Protein AF-A0A0T8WNF8-F1 (afdb_monomer_lite)

Organism: Streptococcus pneumoniae (NCBI:txid1313)

InterPro domains:
  IPR002560 Transposase IS204/IS1001/IS1096/IS1165, DDE domain [PF01610] (5-107)
  IPR047951 Transposase ISL3 [PTHR33498] (1-108)

Secondary structure (DSSP, 8-state):
-PPPHHHHHHHHHHT-HHHHHHHHHHHHHHHHHHTT-HHHHHHHHHHHTTTS-HHHHHHHHHHHHTHHHHHHHHHS---THHHHHHHHHHHHHHHHTTT-S-HHHHHHHHHHHHHHHHHHHSSS--

Sequence (126 aa):
MHLTNKEILNKLLSYSEDLKHHYQLYQLLLFHFQNKEPEKFFGLIEDNLKQVHPIFQTVFKTFLKDKEKIVNALQLPYSNAKLEATNNLIKLIKHNAFGFRNFENFKKERTKFVLSKSSLSSTHYS

Structure (mmCIF, N/CA/C/O backbone):
data_AF-A0A0T8WNF8-F1
#
_entry.id   AF-A0A0T8WNF8-F1
#
loop_
_atom_site.group_PDB
_atom_site.id
_atom_site.type_symbol
_atom_site.label_atom_id
_atom_site.label_alt_id
_atom_site.label_comp_id
_atom_site.label_asym_id
_atom_site.label_entity_id
_atom_site.label_seq_id
_atom_site.pdbx_PDB_ins_code
_atom_site.Cartn_x
_atom_site.Cartn_y
_atom_site.Cartn_z
_atom_site.occupancy
_atom_site.B_iso_or_equiv
_atom_site.auth_seq_id
_atom_site.auth_comp_id
_atom_site.auth_asym_id
_atom_site.auth_atom_id
_atom_site.pdbx_PDB_model_num
ATOM 1 N N . MET A 1 1 ? -26.221 27.283 -3.684 1.00 60.16 1 MET A N 1
ATOM 2 C CA . MET A 1 1 ? -25.426 26.979 -2.476 1.00 60.16 1 MET A CA 1
ATOM 3 C C . MET A 1 1 ? -24.481 25.836 -2.835 1.00 60.16 1 MET A C 1
ATOM 5 O O . MET A 1 1 ? -24.968 24.746 -3.102 1.00 60.16 1 MET A O 1
ATOM 9 N N . HIS A 1 2 ? -23.176 26.093 -2.976 1.00 75.94 2 HIS A N 1
ATOM 10 C CA . HIS A 1 2 ? -22.189 25.038 -3.244 1.00 75.94 2 HIS A CA 1
ATOM 11 C C . HIS A 1 2 ? -21.711 24.470 -1.908 1.00 75.94 2 HIS A C 1
ATOM 13 O O . HIS A 1 2 ? -21.179 25.222 -1.097 1.00 75.94 2 HIS A O 1
ATOM 19 N N . LEU A 1 3 ? -21.925 23.174 -1.670 1.00 79.50 3 LEU A N 1
ATOM 20 C CA . LEU A 1 3 ? -21.321 22.497 -0.524 1.00 79.50 3 LEU A CA 1
ATOM 21 C C . LEU A 1 3 ? -19.820 22.313 -0.765 1.00 79.50 3 LEU A C 1
ATOM 23 O O . LEU A 1 3 ? -19.392 21.988 -1.874 1.00 79.50 3 LEU A O 1
ATOM 27 N N . THR A 1 4 ? -19.034 22.466 0.294 1.00 93.31 4 THR A N 1
ATOM 28 C CA . THR A 1 4 ? -17.610 22.123 0.299 1.00 93.31 4 THR A CA 1
ATOM 29 C C . THR A 1 4 ? -17.414 20.602 0.313 1.00 93.31 4 THR A C 1
ATOM 31 O O . THR A 1 4 ? -18.264 19.853 0.799 1.00 93.31 4 THR A O 1
ATOM 34 N N . ASN A 1 5 ? -16.257 20.116 -0.154 1.00 89.81 5 ASN A N 1
ATOM 35 C CA . ASN A 1 5 ? -15.937 18.677 -0.150 1.00 89.81 5 ASN A CA 1
ATOM 36 C C . ASN A 1 5 ? -16.063 18.039 1.246 1.00 89.81 5 ASN A C 1
ATOM 38 O O . ASN A 1 5 ? -16.482 16.890 1.368 1.00 89.81 5 ASN A O 1
ATOM 42 N N . LYS A 1 6 ? -15.741 18.795 2.305 1.00 90.25 6 LYS A N 1
ATOM 43 C CA . LYS A 1 6 ? -15.856 18.337 3.696 1.00 90.25 6 LYS A CA 1
ATOM 44 C C . LYS A 1 6 ? -17.313 18.139 4.114 1.00 90.25 6 LYS A C 1
ATOM 46 O O . LYS A 1 6 ? -17.632 17.156 4.774 1.00 90.25 6 LYS A O 1
ATOM 51 N N . GLU A 1 7 ? -18.202 19.045 3.720 1.00 91.06 7 GLU A N 1
ATOM 52 C CA . GLU A 1 7 ? -19.631 18.935 4.026 1.00 91.06 7 GLU A CA 1
ATOM 53 C C . GLU A 1 7 ? -20.288 17.799 3.240 1.00 91.06 7 GLU A C 1
ATOM 55 O O . GLU A 1 7 ? -21.094 17.058 3.801 1.00 91.06 7 GLU A O 1
ATOM 60 N N . ILE A 1 8 ? -19.899 17.610 1.972 1.00 91.94 8 ILE A N 1
ATOM 61 C CA . ILE A 1 8 ? -20.344 16.468 1.160 1.00 91.94 8 ILE A CA 1
ATOM 62 C C . ILE A 1 8 ? -19.921 15.156 1.824 1.00 91.94 8 ILE A C 1
ATOM 64 O O . ILE A 1 8 ? -20.757 14.272 2.008 1.00 91.94 8 ILE A O 1
ATOM 68 N N . LEU A 1 9 ? -18.655 15.045 2.236 1.00 92.69 9 LEU A N 1
ATOM 69 C CA . LEU A 1 9 ? -18.152 13.869 2.941 1.00 92.69 9 LEU A CA 1
ATOM 70 C C . LEU A 1 9 ? -18.934 13.615 4.235 1.00 92.69 9 LEU A C 1
ATOM 72 O O . LEU A 1 9 ? -19.431 12.513 4.432 1.00 92.69 9 LEU A O 1
ATOM 76 N N . ASN A 1 10 ? -19.095 14.626 5.091 1.00 92.38 10 ASN A N 1
ATOM 77 C CA . ASN A 1 10 ? -19.835 14.480 6.347 1.00 92.38 10 ASN A CA 1
ATOM 78 C C . ASN A 1 10 ? -21.276 14.015 6.110 1.00 92.38 10 ASN A C 1
ATOM 80 O O . ASN A 1 10 ? -21.769 13.152 6.833 1.00 92.38 10 ASN A O 1
ATOM 84 N N . LYS A 1 11 ? -21.934 14.538 5.070 1.00 93.25 11 LYS A N 1
ATOM 85 C CA . LYS A 1 11 ? -23.273 14.097 4.680 1.00 93.25 11 LYS A CA 1
ATOM 86 C C . LYS A 1 11 ? -23.273 12.632 4.238 1.00 93.25 11 LYS A C 1
ATOM 88 O O . LYS A 1 11 ? -24.117 11.872 4.696 1.00 93.25 11 LYS A O 1
ATOM 93 N N . LEU A 1 12 ? -22.316 12.214 3.409 1.00 93.00 12 LEU A N 1
ATOM 94 C CA . LEU A 1 12 ? -22.192 10.816 2.979 1.00 93.00 12 LEU A CA 1
ATOM 95 C C . LEU A 1 12 ? -21.957 9.864 4.159 1.00 93.00 12 LEU A C 1
ATOM 97 O O . LEU A 1 12 ? -22.621 8.836 4.253 1.00 93.00 12 LEU A O 1
ATOM 101 N N . LEU A 1 13 ? -21.067 10.231 5.084 1.00 94.75 13 LEU A N 1
ATOM 102 C CA . LEU A 1 13 ? -20.783 9.435 6.282 1.00 94.75 13 LEU A CA 1
ATOM 103 C C . LEU A 1 13 ? -21.957 9.425 7.272 1.00 94.75 13 LEU A C 1
ATOM 105 O O . LEU A 1 13 ? -22.088 8.480 8.040 1.00 94.75 13 LEU A O 1
ATOM 109 N N . SER A 1 14 ? -22.833 10.435 7.245 1.00 94.06 14 SER A N 1
ATOM 110 C CA . SER A 1 14 ? -24.037 10.456 8.088 1.00 94.06 14 SER A CA 1
ATOM 111 C C . SER A 1 14 ? -25.094 9.426 7.678 1.00 94.06 14 SER A C 1
ATOM 113 O O . SER A 1 14 ? -25.947 9.080 8.489 1.00 94.06 14 SER A O 1
ATOM 115 N N . TYR A 1 15 ? -25.043 8.914 6.442 1.00 94.94 15 TYR A N 1
ATOM 116 C CA . TYR A 1 15 ? -26.030 7.951 5.947 1.00 94.94 15 TYR A CA 1
ATOM 117 C C . TYR A 1 15 ? -25.797 6.514 6.428 1.00 94.94 15 TYR A C 1
ATOM 119 O O . TYR A 1 15 ? -26.711 5.698 6.341 1.00 94.94 15 TYR A O 1
ATOM 127 N N . SER A 1 16 ? -24.591 6.173 6.888 1.00 93.06 16 SER A N 1
ATOM 128 C CA . SER A 1 16 ? -24.258 4.808 7.301 1.00 93.06 16 SER A CA 1
ATOM 129 C C . SER A 1 16 ? -23.121 4.810 8.317 1.00 93.06 16 SER A C 1
ATOM 131 O O . SER A 1 16 ? -22.002 5.229 8.014 1.00 93.06 16 SER A O 1
ATOM 133 N N . GLU A 1 17 ? -23.401 4.289 9.513 1.00 90.50 17 GLU A N 1
ATOM 134 C CA . GLU A 1 17 ? -22.384 4.142 10.556 1.00 90.50 17 GLU A CA 1
ATOM 135 C C . GLU A 1 17 ? -21.305 3.128 10.139 1.00 90.50 17 GLU A C 1
ATOM 137 O O . GLU A 1 17 ? -20.124 3.368 10.375 1.00 90.50 17 GLU A O 1
ATOM 142 N N . ASP A 1 18 ? -21.674 2.071 9.406 1.00 89.25 18 ASP A N 1
ATOM 143 C CA . ASP A 1 18 ? -20.718 1.123 8.821 1.00 89.25 18 ASP A CA 1
ATOM 144 C C . ASP A 1 18 ? -19.759 1.819 7.850 1.00 89.25 18 ASP A C 1
ATOM 146 O O . ASP A 1 18 ? -18.544 1.622 7.925 1.00 89.25 18 ASP A O 1
ATOM 150 N N . LEU A 1 19 ?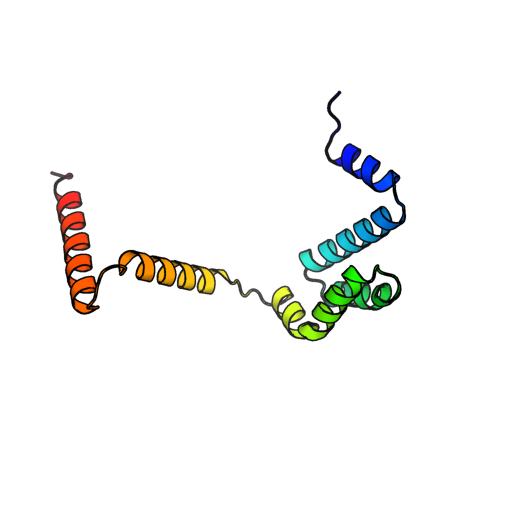 -20.277 2.662 6.949 1.00 90.56 19 LEU A N 1
ATOM 151 C CA . LEU A 1 19 ? -19.443 3.427 6.020 1.00 90.56 19 LEU A CA 1
ATOM 152 C C . LEU A 1 19 ? -18.497 4.363 6.776 1.00 90.56 19 LEU A C 1
ATOM 154 O O . LEU A 1 19 ? -17.315 4.455 6.443 1.00 90.56 19 LEU A O 1
ATOM 158 N N . LYS A 1 20 ? -19.009 5.040 7.805 1.00 93.69 20 LYS A N 1
ATOM 159 C CA . LYS A 1 20 ? -18.227 5.929 8.663 1.00 93.69 20 LYS A CA 1
ATOM 160 C C . LYS A 1 20 ? -17.116 5.187 9.398 1.00 93.69 20 LYS A C 1
ATOM 162 O O . LYS A 1 20 ? -15.981 5.661 9.376 1.00 93.69 20 LYS A O 1
ATOM 167 N N . HIS A 1 21 ? -17.405 4.019 9.960 1.00 91.31 21 HIS A N 1
ATOM 168 C CA . HIS A 1 21 ? -16.418 3.182 10.633 1.00 91.31 21 HIS A CA 1
ATOM 169 C C . HIS A 1 21 ? -15.300 2.740 9.675 1.00 91.31 21 HIS A C 1
ATOM 171 O O . HIS A 1 21 ? -14.119 2.966 9.944 1.00 91.31 21 HIS A O 1
ATOM 177 N N . HIS A 1 22 ? -15.654 2.196 8.506 1.00 90.81 22 HIS A N 1
ATOM 178 C CA . HIS A 1 22 ? -14.662 1.758 7.517 1.00 90.81 22 HIS A CA 1
ATOM 179 C C . HIS A 1 22 ? -13.855 2.927 6.939 1.00 90.81 22 HIS A C 1
ATOM 181 O O . HIS A 1 22 ? -12.652 2.792 6.706 1.00 90.81 22 HIS A O 1
ATOM 187 N N . TYR A 1 23 ? -14.487 4.086 6.741 1.00 93.31 23 TYR A N 1
ATOM 188 C CA . TYR A 1 23 ? -13.791 5.300 6.327 1.00 93.31 23 TYR A CA 1
ATOM 189 C C . TYR A 1 23 ? -12.759 5.730 7.374 1.00 93.31 23 TYR A C 1
ATOM 191 O O . TYR A 1 23 ? -11.609 5.988 7.024 1.00 93.31 23 TYR A O 1
ATOM 199 N N . GLN A 1 24 ? -13.136 5.773 8.654 1.00 93.88 24 GLN A N 1
ATOM 200 C CA . GLN A 1 24 ? -12.223 6.132 9.744 1.00 93.88 24 GLN A CA 1
ATOM 201 C C . GLN A 1 24 ? -11.045 5.159 9.846 1.00 93.88 24 GLN A C 1
ATOM 203 O O . GLN A 1 24 ? -9.900 5.603 9.937 1.00 93.88 24 GLN A O 1
ATOM 208 N N . LEU A 1 25 ? -11.307 3.853 9.752 1.00 94.44 25 LEU A N 1
ATOM 209 C CA . LEU A 1 25 ? -10.259 2.834 9.732 1.00 94.44 25 LEU A CA 1
ATOM 210 C C . LEU A 1 25 ? -9.283 3.050 8.566 1.00 94.44 25 LEU A C 1
ATOM 212 O O . LEU A 1 25 ? -8.069 3.032 8.763 1.00 94.44 25 LEU A O 1
ATOM 216 N N . TYR A 1 26 ? -9.799 3.316 7.363 1.00 94.44 26 TYR A N 1
ATOM 217 C CA . TYR A 1 26 ? -8.970 3.637 6.202 1.00 94.44 26 TYR A CA 1
ATOM 218 C C . TYR A 1 26 ? -8.112 4.893 6.422 1.00 94.44 26 TYR A C 1
ATOM 220 O O . TYR A 1 26 ? -6.928 4.882 6.090 1.00 94.44 26 TYR A O 1
ATOM 228 N N . GLN A 1 27 ? -8.672 5.958 7.007 1.00 96.25 27 GLN A N 1
ATOM 229 C CA . GLN A 1 27 ? -7.917 7.183 7.301 1.00 96.25 27 GLN A CA 1
ATOM 230 C C . GLN A 1 27 ? -6.779 6.934 8.300 1.00 96.25 27 GLN A C 1
ATOM 232 O O . GLN A 1 27 ? -5.677 7.444 8.106 1.00 96.25 27 GLN A O 1
ATOM 237 N N . LEU A 1 28 ? -7.012 6.119 9.334 1.00 97.06 28 LEU A N 1
ATOM 238 C CA . LEU A 1 28 ? -5.975 5.740 10.301 1.00 97.06 28 LEU A CA 1
ATOM 239 C C . LEU A 1 28 ? -4.874 4.885 9.661 1.00 97.06 28 LEU A C 1
ATOM 241 O O . LEU A 1 28 ? -3.689 5.144 9.870 1.00 97.06 28 LEU A O 1
ATOM 245 N N . LEU A 1 29 ? -5.249 3.911 8.826 1.00 96.44 29 LEU A N 1
ATOM 246 C CA . LEU A 1 29 ? -4.289 3.119 8.053 1.00 96.44 29 LEU A CA 1
ATOM 247 C C . LEU A 1 29 ? -3.433 4.016 7.152 1.00 96.44 29 LEU A C 1
ATOM 249 O O . LEU A 1 29 ? -2.209 3.892 7.140 1.00 96.44 29 LEU A O 1
ATOM 253 N N . LEU A 1 30 ? -4.062 4.945 6.430 1.00 96.50 30 LEU A N 1
ATOM 254 C CA . LEU A 1 30 ? -3.361 5.887 5.564 1.00 96.50 30 LEU A CA 1
ATOM 255 C C . LEU A 1 30 ? -2.400 6.778 6.361 1.00 96.50 30 LEU A C 1
ATOM 257 O O . LEU A 1 30 ? -1.266 6.980 5.931 1.00 96.50 30 LEU A O 1
ATOM 261 N N . PHE A 1 31 ? -2.825 7.259 7.530 1.00 97.31 31 PHE A N 1
ATOM 262 C CA . PHE A 1 31 ? -1.999 8.071 8.419 1.00 97.31 31 PHE A CA 1
ATOM 263 C C . PHE A 1 31 ? -0.730 7.327 8.864 1.00 97.31 31 PHE A C 1
ATOM 265 O O . PHE A 1 31 ? 0.373 7.847 8.694 1.00 97.31 31 PHE A O 1
ATOM 272 N N . HIS A 1 32 ? -0.848 6.099 9.379 1.00 96.00 32 HIS A N 1
ATOM 273 C CA . HIS A 1 32 ? 0.328 5.324 9.803 1.00 96.00 32 HIS A CA 1
ATOM 274 C C . HIS A 1 32 ? 1.230 4.940 8.626 1.00 96.00 32 HIS A C 1
ATOM 276 O O . HIS A 1 32 ? 2.455 4.954 8.751 1.00 96.00 32 HIS A O 1
ATOM 282 N N . PHE A 1 33 ? 0.642 4.662 7.459 1.00 94.06 33 PHE A N 1
ATOM 283 C CA . PHE A 1 33 ? 1.400 4.382 6.243 1.00 94.06 33 PHE A CA 1
ATOM 284 C C . PHE A 1 33 ? 2.228 5.597 5.793 1.00 94.06 33 PHE A C 1
ATOM 286 O O . PHE A 1 33 ? 3.423 5.473 5.532 1.00 94.06 33 PHE A O 1
ATOM 293 N N . GLN A 1 34 ? 1.624 6.789 5.748 1.00 93.56 34 GLN A N 1
ATOM 294 C CA . GLN A 1 34 ? 2.304 8.030 5.350 1.00 93.56 34 GLN A CA 1
ATOM 295 C C . GLN A 1 34 ? 3.408 8.440 6.330 1.00 93.56 34 GLN A C 1
ATOM 297 O O . GLN A 1 34 ? 4.459 8.913 5.900 1.00 93.56 34 GLN A O 1
ATOM 302 N N . ASN A 1 35 ? 3.198 8.210 7.629 1.00 94.88 35 ASN A N 1
ATOM 303 C CA . ASN A 1 35 ? 4.198 8.471 8.666 1.00 94.88 35 ASN A CA 1
ATOM 304 C C . ASN A 1 35 ? 5.263 7.370 8.788 1.00 94.88 35 ASN A C 1
ATOM 306 O O . ASN A 1 35 ? 6.148 7.483 9.632 1.00 94.88 35 ASN A O 1
ATOM 310 N N . LYS A 1 36 ? 5.213 6.331 7.941 1.00 94.25 36 LYS A N 1
ATOM 311 C CA . LYS A 1 36 ? 6.155 5.202 7.953 1.00 94.25 36 LYS A CA 1
ATOM 312 C C . LYS A 1 36 ? 6.222 4.508 9.318 1.00 94.25 36 LYS A C 1
ATOM 314 O O . LYS A 1 36 ? 7.304 4.181 9.797 1.00 94.25 36 LYS A O 1
ATOM 319 N N . GLU A 1 37 ? 5.061 4.264 9.923 1.00 95.44 37 GLU A N 1
ATOM 320 C CA . GLU A 1 37 ? 4.906 3.576 11.213 1.00 95.44 37 GLU A CA 1
ATOM 321 C C . GLU A 1 37 ? 4.377 2.138 11.000 1.00 95.44 37 GLU A C 1
ATOM 323 O O . GLU A 1 37 ? 3.186 1.879 11.216 1.00 95.44 37 GLU A O 1
ATOM 328 N N . PRO A 1 38 ? 5.212 1.186 10.533 1.00 95.44 38 PRO A N 1
ATOM 329 C CA . PRO A 1 38 ? 4.755 -0.148 10.148 1.00 95.44 38 PRO A CA 1
ATOM 330 C C . PRO A 1 38 ? 4.123 -0.931 11.300 1.00 95.44 38 PRO A C 1
ATOM 332 O O . PRO A 1 38 ? 3.139 -1.638 11.085 1.00 95.44 38 PRO A O 1
ATOM 335 N N . GLU A 1 39 ? 4.640 -0.804 12.520 1.00 96.00 39 GLU A N 1
ATOM 336 C CA . GLU A 1 39 ? 4.132 -1.526 13.688 1.00 96.00 39 GLU A CA 1
ATOM 337 C C . GLU A 1 39 ? 2.686 -1.120 13.989 1.00 96.00 39 GLU A C 1
ATOM 339 O O . GLU A 1 39 ? 1.826 -1.982 14.163 1.00 96.00 39 GLU A O 1
ATOM 344 N N . LYS A 1 40 ? 2.395 0.187 13.968 1.00 96.56 40 LYS A N 1
ATOM 345 C CA . LYS A 1 40 ? 1.038 0.714 14.178 1.00 96.56 40 LYS A CA 1
ATOM 346 C C . LYS A 1 40 ? 0.111 0.368 13.016 1.00 96.56 40 LYS A C 1
ATOM 348 O O . LYS A 1 40 ? -1.039 0.002 13.242 1.00 96.56 40 LYS A O 1
ATOM 353 N N . PHE A 1 41 ? 0.614 0.438 11.782 1.00 97.00 41 PHE A N 1
ATOM 354 C CA . PHE A 1 41 ? -0.146 0.066 10.588 1.00 97.00 41 PHE A CA 1
ATOM 355 C C . PHE A 1 41 ? -0.606 -1.397 10.638 1.00 97.00 41 PHE A C 1
ATOM 357 O O . PHE A 1 41 ? -1.789 -1.683 10.452 1.00 97.00 41 PHE A O 1
ATOM 364 N N . PHE A 1 42 ? 0.311 -2.326 10.922 1.00 97.50 42 PHE A N 1
ATOM 365 C CA . PHE A 1 42 ? -0.016 -3.749 10.993 1.00 97.50 42 PHE A CA 1
ATOM 366 C C . PHE A 1 42 ? -0.794 -4.122 12.254 1.00 97.50 42 PHE A C 1
ATOM 368 O O . PHE A 1 42 ? -1.701 -4.943 12.147 1.00 97.50 42 PHE A O 1
ATOM 375 N N . GLY A 1 43 ? -0.518 -3.491 13.400 1.00 96.69 43 GLY A N 1
ATOM 376 C CA . GLY A 1 43 ? -1.328 -3.670 14.609 1.00 96.69 43 GLY A CA 1
ATOM 377 C C . GLY A 1 43 ? -2.799 -3.338 14.350 1.00 96.69 43 GLY A C 1
ATOM 378 O O . GLY A 1 43 ? -3.676 -4.158 14.602 1.00 96.69 43 GLY A O 1
ATOM 379 N N . LEU A 1 44 ? -3.067 -2.205 13.689 1.00 96.31 44 LEU A N 1
ATOM 380 C CA . LEU A 1 44 ? -4.427 -1.800 13.331 1.00 96.31 44 LEU A CA 1
ATOM 381 C C . LEU A 1 44 ? -5.119 -2.801 12.383 1.00 96.31 44 LEU A C 1
ATOM 383 O O . LEU A 1 44 ? -6.323 -3.032 12.503 1.00 96.31 44 LEU A O 1
ATOM 387 N N . ILE A 1 45 ? -4.377 -3.412 11.454 1.00 96.12 45 ILE A N 1
ATOM 388 C CA . ILE A 1 45 ? -4.896 -4.466 10.566 1.00 96.12 45 ILE A CA 1
ATOM 389 C C . ILE A 1 45 ? -5.263 -5.725 11.358 1.00 96.12 45 ILE A C 1
ATOM 391 O O . ILE A 1 45 ? -6.336 -6.291 11.139 1.00 96.12 45 ILE A O 1
ATOM 395 N N . GLU A 1 46 ? -4.374 -6.175 12.244 1.00 96.12 46 GLU A N 1
ATOM 396 C CA . GLU A 1 46 ? -4.552 -7.392 13.042 1.00 96.12 46 GLU A CA 1
ATOM 397 C C . GLU A 1 46 ? -5.753 -7.251 13.995 1.00 96.12 46 GLU A C 1
ATOM 399 O O . GLU A 1 46 ? -6.617 -8.135 14.020 1.00 96.12 46 GLU A O 1
ATOM 404 N N . ASP A 1 47 ? -5.880 -6.101 14.665 1.00 95.12 47 ASP A N 1
ATOM 405 C CA . ASP A 1 47 ? -6.967 -5.798 15.607 1.00 95.12 47 ASP A CA 1
ATOM 406 C C . ASP A 1 47 ? -8.351 -5.787 14.938 1.00 95.12 47 ASP A C 1
ATOM 408 O O . ASP A 1 47 ? -9.348 -6.230 15.515 1.00 95.12 47 ASP A O 1
ATOM 412 N N . ASN A 1 48 ? -8.423 -5.316 13.689 1.00 94.00 48 ASN A N 1
ATOM 413 C CA . ASN A 1 48 ? -9.687 -5.127 12.974 1.00 94.00 48 ASN A CA 1
ATOM 414 C C . ASN A 1 48 ? -10.038 -6.287 12.025 1.00 94.00 48 ASN A C 1
ATOM 416 O O . ASN A 1 48 ? -11.139 -6.316 11.473 1.00 94.00 48 ASN A O 1
ATOM 420 N N . LEU A 1 49 ? -9.161 -7.284 11.850 1.00 92.69 49 LEU A N 1
ATOM 421 C CA . LEU A 1 49 ? -9.302 -8.336 10.830 1.00 92.69 49 LEU A CA 1
ATOM 422 C C . LEU A 1 49 ? -10.632 -9.108 10.894 1.00 92.69 49 LEU A C 1
ATOM 424 O O . LEU A 1 49 ? -11.154 -9.519 9.858 1.00 92.69 49 LEU A O 1
ATOM 428 N N . LYS A 1 50 ? -11.177 -9.322 12.097 1.00 89.25 50 LYS A N 1
ATOM 429 C CA . LYS A 1 50 ? -12.440 -10.056 12.305 1.00 89.25 50 LYS A CA 1
ATOM 430 C C . LYS A 1 50 ? -13.687 -9.170 12.230 1.00 89.25 50 LYS A C 1
ATOM 432 O O . LYS A 1 50 ? -14.780 -9.704 12.081 1.00 89.25 50 LYS A O 1
ATOM 437 N N . GLN A 1 51 ? -13.525 -7.856 12.375 1.00 87.75 51 GLN A N 1
ATOM 438 C CA . GLN A 1 51 ? -14.626 -6.894 12.488 1.00 87.75 51 GLN A CA 1
ATOM 439 C C . GLN A 1 51 ? -14.930 -6.208 11.153 1.00 87.75 51 GLN A C 1
ATOM 441 O O . GLN A 1 51 ? -16.062 -5.799 10.911 1.00 87.75 51 GLN A O 1
ATOM 446 N N . VAL A 1 52 ? -13.937 -6.113 10.265 1.00 89.38 52 VAL A N 1
ATOM 447 C CA . VAL A 1 52 ? -14.117 -5.493 8.951 1.00 89.38 52 VAL A CA 1
ATOM 448 C C . VAL A 1 52 ? -14.947 -6.345 8.001 1.00 89.38 52 VAL A C 1
ATOM 450 O O . VAL A 1 52 ? -14.929 -7.583 8.033 1.00 89.38 52 VAL A O 1
ATOM 453 N N . HIS A 1 53 ? -15.610 -5.655 7.074 1.00 88.25 53 HIS A N 1
ATOM 454 C CA . HIS A 1 53 ? -16.361 -6.272 5.992 1.00 88.25 53 HIS A CA 1
ATOM 455 C C . HIS A 1 53 ? -15.499 -7.295 5.213 1.00 88.25 53 HIS A C 1
ATOM 457 O O . HIS A 1 53 ? -14.325 -7.017 4.937 1.00 88.25 53 HIS A O 1
ATOM 463 N N . PRO A 1 54 ? -16.053 -8.449 4.784 1.00 89.44 54 PRO A N 1
ATOM 464 C CA . PRO A 1 54 ? -15.302 -9.522 4.117 1.00 89.44 54 PRO A CA 1
ATOM 465 C C . PRO A 1 54 ? -14.422 -9.082 2.940 1.00 89.44 54 PRO A C 1
ATOM 467 O O . PRO A 1 54 ? -13.337 -9.624 2.737 1.00 89.44 54 PRO A O 1
ATOM 470 N N . ILE A 1 55 ? -14.851 -8.060 2.196 1.00 87.69 55 ILE A N 1
ATOM 471 C CA . ILE A 1 55 ? -14.076 -7.473 1.089 1.00 87.69 55 ILE A CA 1
ATOM 472 C C . ILE A 1 55 ? -12.702 -6.972 1.571 1.00 87.69 55 ILE A C 1
ATOM 474 O O . ILE A 1 55 ? -11.692 -7.216 0.912 1.00 87.69 55 ILE A O 1
ATOM 478 N N . PHE A 1 56 ? -12.639 -6.326 2.739 1.00 88.75 56 PHE A N 1
ATOM 479 C CA . PHE A 1 56 ? -11.385 -5.827 3.307 1.00 88.75 56 PHE A CA 1
ATOM 480 C C . PHE A 1 56 ? -10.537 -6.934 3.930 1.00 88.75 56 PHE A C 1
ATOM 482 O O . PHE A 1 56 ? -9.312 -6.831 3.924 1.00 88.75 56 PHE A O 1
ATOM 489 N N . GLN A 1 57 ? -11.148 -8.025 4.399 1.00 93.31 57 GLN A N 1
ATOM 490 C CA . GLN A 1 57 ? -10.409 -9.139 5.001 1.00 93.31 57 GLN A CA 1
ATOM 491 C C . GLN A 1 57 ? -9.396 -9.745 4.027 1.00 93.31 57 GLN A C 1
ATOM 493 O O . GLN A 1 57 ? -8.278 -10.069 4.423 1.00 93.31 57 GLN A O 1
ATOM 498 N N . THR A 1 58 ? -9.751 -9.881 2.747 1.00 94.50 58 THR A N 1
ATOM 499 C CA . THR A 1 58 ? -8.830 -10.396 1.719 1.00 94.50 58 THR A CA 1
ATOM 500 C C . THR A 1 58 ? -7.634 -9.467 1.514 1.00 94.50 58 THR A C 1
ATOM 502 O O . THR A 1 58 ? -6.495 -9.930 1.413 1.00 94.50 58 THR A O 1
ATOM 505 N N . VAL A 1 59 ? -7.873 -8.153 1.507 1.00 93.75 59 VAL A N 1
ATOM 506 C CA . VAL A 1 59 ? -6.813 -7.141 1.398 1.00 93.75 59 VAL A CA 1
ATOM 507 C C . VAL A 1 59 ? -5.896 -7.206 2.618 1.00 93.75 59 VAL A C 1
ATOM 509 O O . VAL A 1 59 ? -4.681 -7.307 2.469 1.00 93.75 59 VAL A O 1
ATOM 512 N N . PHE A 1 60 ? -6.468 -7.251 3.820 1.00 96.31 60 PHE A N 1
ATOM 513 C CA . PHE A 1 60 ? -5.715 -7.330 5.072 1.00 96.31 60 PHE A CA 1
ATOM 514 C C . PHE A 1 60 ? -4.880 -8.610 5.164 1.00 96.31 60 PHE A C 1
ATOM 516 O O . PHE A 1 60 ? -3.697 -8.548 5.489 1.00 96.31 60 PHE A O 1
ATOM 523 N N . LYS A 1 61 ? -5.439 -9.764 4.783 1.00 96.19 61 LYS A N 1
ATOM 524 C CA . LYS A 1 61 ? -4.688 -11.029 4.692 1.00 96.19 61 LYS A CA 1
ATOM 525 C C . LYS A 1 61 ? -3.522 -10.936 3.710 1.00 96.19 61 LYS A C 1
ATOM 527 O O . LYS A 1 61 ? -2.454 -11.475 3.982 1.00 96.19 61 LYS A O 1
ATOM 532 N N . THR A 1 62 ? -3.713 -10.244 2.588 1.00 96.44 62 THR A N 1
ATOM 533 C CA . THR A 1 62 ? -2.645 -10.025 1.601 1.00 96.44 62 THR A CA 1
ATOM 534 C C . THR A 1 62 ? -1.540 -9.148 2.184 1.00 96.44 62 THR A C 1
ATOM 536 O O . THR A 1 62 ? -0.370 -9.507 2.093 1.00 96.44 62 THR A O 1
ATOM 539 N N . PHE A 1 63 ? -1.892 -8.054 2.865 1.00 96.25 63 PHE A N 1
ATOM 540 C CA . PHE A 1 63 ? -0.907 -7.210 3.543 1.00 96.25 63 PHE A CA 1
ATOM 541 C C . PHE A 1 63 ? -0.127 -7.976 4.611 1.00 96.25 63 PHE A C 1
ATOM 543 O O . PHE A 1 63 ? 1.092 -7.853 4.662 1.00 96.25 63 PHE A O 1
ATOM 550 N N . LEU A 1 64 ? -0.793 -8.806 5.416 1.00 96.75 64 LEU A N 1
ATOM 551 C CA . LEU A 1 64 ? -0.121 -9.636 6.421 1.00 96.75 64 LEU A CA 1
ATOM 552 C C . LEU A 1 64 ? 0.815 -10.672 5.786 1.00 96.75 64 LEU A C 1
ATOM 554 O O . LEU A 1 64 ? 1.918 -10.884 6.283 1.00 96.75 64 LEU A O 1
ATOM 558 N N . LYS A 1 65 ? 0.417 -11.279 4.662 1.00 97.88 65 LYS A N 1
ATOM 559 C CA . LYS A 1 65 ? 1.264 -12.216 3.910 1.00 97.88 65 LYS A CA 1
ATOM 560 C C . LYS A 1 65 ? 2.534 -11.547 3.375 1.00 97.88 65 LYS A C 1
ATOM 562 O O . LYS A 1 65 ? 3.597 -12.157 3.398 1.00 97.88 65 LYS A O 1
ATOM 567 N N . ASP A 1 66 ? 2.427 -10.310 2.897 1.00 96.94 66 ASP A N 1
ATOM 568 C CA . ASP A 1 66 ? 3.543 -9.538 2.340 1.00 96.94 66 ASP A CA 1
ATOM 569 C C . ASP A 1 66 ? 4.127 -8.519 3.345 1.00 96.94 66 ASP A C 1
ATOM 571 O O . ASP A 1 66 ? 4.770 -7.547 2.938 1.00 96.94 66 ASP A O 1
ATOM 575 N N . LYS A 1 67 ? 3.942 -8.749 4.658 1.00 95.94 67 LYS A N 1
ATOM 576 C CA . LYS A 1 67 ? 4.314 -7.821 5.744 1.00 95.94 67 LYS A CA 1
ATOM 577 C C . LYS A 1 67 ? 5.750 -7.332 5.626 1.00 95.94 67 LYS A C 1
ATOM 579 O O . LYS A 1 67 ? 5.970 -6.130 5.534 1.00 95.94 67 LYS A O 1
ATOM 584 N N . GLU A 1 68 ? 6.718 -8.242 5.530 1.00 95.12 68 GLU A N 1
ATOM 585 C CA . GLU A 1 68 ? 8.139 -7.883 5.412 1.00 95.12 68 GLU A CA 1
ATOM 586 C C . GLU A 1 68 ? 8.421 -6.970 4.212 1.00 95.12 68 GLU A C 1
ATOM 588 O O . GLU A 1 68 ? 9.163 -5.998 4.327 1.00 95.12 68 GLU A O 1
ATOM 593 N N . LYS A 1 69 ? 7.792 -7.229 3.059 1.00 94.06 69 LYS A N 1
ATOM 594 C CA . LYS A 1 69 ? 7.979 -6.411 1.851 1.00 94.06 69 LYS A CA 1
ATOM 595 C C . LYS A 1 69 ? 7.429 -5.003 2.044 1.00 94.06 69 LYS A C 1
ATOM 597 O O . LYS A 1 69 ? 8.060 -4.042 1.614 1.00 94.06 69 LYS A O 1
ATOM 602 N N . ILE A 1 70 ? 6.269 -4.884 2.685 1.00 93.94 70 ILE A N 1
ATOM 603 C CA . ILE A 1 70 ? 5.626 -3.596 2.965 1.00 93.94 70 ILE A CA 1
ATOM 604 C C . ILE A 1 70 ? 6.435 -2.812 4.004 1.00 93.94 70 ILE A C 1
ATOM 606 O O . ILE A 1 70 ? 6.685 -1.628 3.798 1.00 93.94 70 ILE A O 1
ATOM 610 N N . VAL A 1 71 ? 6.906 -3.465 5.072 1.00 94.62 71 VAL A N 1
ATOM 611 C CA . VAL A 1 71 ? 7.795 -2.849 6.073 1.00 94.62 71 VAL A CA 1
ATOM 612 C C . VAL A 1 71 ? 9.064 -2.323 5.406 1.00 94.62 71 VAL A C 1
ATOM 614 O O . VAL A 1 71 ? 9.407 -1.152 5.570 1.00 94.62 71 VAL A O 1
ATOM 617 N N . ASN A 1 72 ? 9.705 -3.145 4.572 1.00 92.31 72 ASN A N 1
ATOM 618 C CA . ASN A 1 72 ? 10.887 -2.742 3.816 1.00 92.31 72 ASN A CA 1
ATOM 619 C C . ASN A 1 72 ? 10.594 -1.553 2.891 1.00 92.31 72 ASN A C 1
ATOM 621 O O . ASN A 1 72 ? 11.396 -0.626 2.822 1.00 92.31 72 ASN A O 1
ATOM 625 N N . ALA A 1 73 ? 9.443 -1.535 2.214 1.00 90.31 73 ALA A N 1
ATOM 626 C CA . ALA A 1 73 ? 9.042 -0.419 1.358 1.00 90.31 73 ALA A CA 1
ATOM 627 C C . ALA A 1 73 ? 8.783 0.884 2.138 1.00 90.31 73 ALA A C 1
ATOM 629 O O . ALA A 1 73 ? 9.010 1.967 1.603 1.00 90.31 73 ALA A O 1
ATOM 630 N N . LEU A 1 74 ? 8.322 0.797 3.390 1.00 90.06 74 LEU A N 1
ATOM 631 C CA . LEU A 1 74 ? 8.099 1.961 4.253 1.00 90.06 74 LEU A CA 1
ATOM 632 C C . LEU A 1 74 ? 9.410 2.525 4.815 1.00 90.06 74 LEU A C 1
ATOM 634 O O . LEU A 1 74 ? 9.590 3.745 4.865 1.00 90.06 74 LEU A O 1
ATOM 638 N N . GLN A 1 75 ? 10.323 1.649 5.230 1.00 87.81 75 GLN A N 1
ATOM 639 C CA . GLN A 1 75 ? 11.555 2.033 5.921 1.00 87.81 75 GLN A CA 1
ATOM 640 C C . GLN A 1 75 ? 12.690 2.400 4.960 1.00 87.81 75 GLN A C 1
ATOM 642 O O . GLN A 1 75 ? 13.442 3.341 5.223 1.00 87.81 75 GLN A O 1
ATOM 647 N N . LEU A 1 76 ? 12.825 1.687 3.838 1.00 89.44 76 LEU A N 1
ATOM 648 C CA . LEU A 1 76 ? 13.925 1.920 2.909 1.00 89.44 76 LEU A CA 1
ATOM 649 C C . LEU A 1 76 ? 13.678 3.186 2.071 1.00 89.44 76 LEU A C 1
ATOM 651 O O . LEU A 1 76 ? 12.569 3.421 1.595 1.00 89.44 76 LEU A O 1
ATOM 655 N N . PRO A 1 77 ? 14.721 3.991 1.801 1.00 81.50 77 PRO A N 1
ATOM 656 C CA . PRO A 1 77 ? 14.614 5.181 0.956 1.00 81.50 77 PRO A CA 1
ATOM 657 C C . PRO A 1 77 ? 14.576 4.851 -0.548 1.00 81.50 77 PRO A C 1
ATOM 659 O O . PRO A 1 77 ? 14.643 5.754 -1.382 1.00 81.50 77 PRO A O 1
ATOM 662 N N . TYR A 1 78 ? 14.532 3.567 -0.918 1.00 81.25 78 TYR A N 1
ATOM 663 C CA . TYR A 1 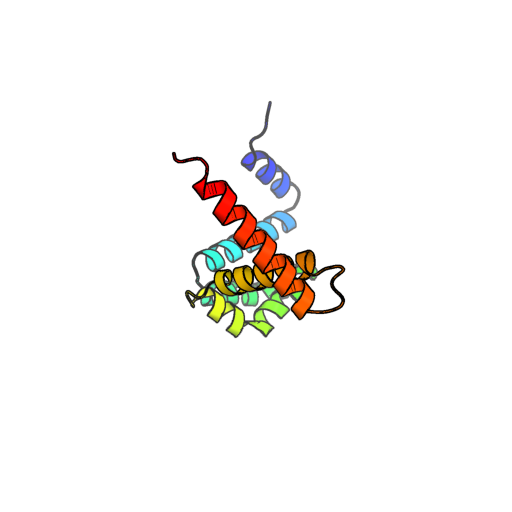78 ? 14.594 3.142 -2.311 1.00 81.25 78 TYR A CA 1
ATOM 664 C C . TYR A 1 78 ? 13.331 3.563 -3.064 1.00 81.25 78 TYR A C 1
ATOM 666 O O . TYR A 1 78 ? 12.220 3.200 -2.686 1.00 81.25 78 TYR A O 1
ATOM 674 N N . SER A 1 79 ? 13.504 4.297 -4.165 1.00 79.19 79 SER A N 1
ATOM 675 C CA . SER A 1 79 ? 12.399 4.692 -5.035 1.00 79.19 79 SER A CA 1
ATOM 676 C C . SER A 1 79 ? 12.386 3.870 -6.322 1.00 79.19 79 SER A C 1
ATOM 678 O O . SER A 1 79 ? 13.425 3.566 -6.914 1.00 79.19 79 SER A O 1
ATOM 680 N N . ASN A 1 80 ? 11.183 3.580 -6.819 1.00 86.38 80 ASN A N 1
ATOM 681 C CA . ASN A 1 80 ? 10.995 2.907 -8.105 1.00 86.38 80 ASN A CA 1
ATOM 682 C C . ASN A 1 80 ? 11.389 3.780 -9.311 1.00 86.38 80 ASN A C 1
ATOM 684 O O . ASN A 1 80 ? 11.344 3.295 -10.440 1.00 86.38 80 ASN A O 1
ATOM 688 N N . ALA A 1 81 ? 11.820 5.032 -9.108 1.00 87.44 81 ALA A N 1
ATOM 689 C CA . ALA A 1 81 ? 12.083 5.985 -10.186 1.00 87.44 81 ALA A CA 1
ATOM 690 C C . ALA A 1 81 ? 13.113 5.469 -11.203 1.00 87.44 81 ALA A C 1
ATOM 692 O O . ALA A 1 81 ? 12.921 5.610 -12.409 1.00 87.44 81 ALA A O 1
ATOM 693 N N . LYS A 1 82 ? 14.190 4.814 -10.743 1.00 89.94 82 LYS A N 1
ATOM 694 C CA . LYS A 1 82 ? 15.214 4.252 -11.644 1.00 89.94 82 LYS A CA 1
ATOM 695 C C . LYS A 1 82 ? 14.662 3.100 -12.492 1.00 89.94 82 LYS A C 1
ATOM 697 O O . LYS A 1 82 ? 14.959 3.007 -13.686 1.00 89.94 82 LYS A O 1
ATOM 702 N N . LEU A 1 83 ? 13.855 2.233 -11.882 1.00 91.88 83 LEU A N 1
ATOM 703 C CA . LEU A 1 83 ? 13.209 1.113 -12.563 1.00 91.88 83 LEU A CA 1
ATOM 704 C C . LEU A 1 83 ? 12.171 1.617 -13.575 1.00 91.88 83 LEU A C 1
ATOM 706 O O . LEU A 1 83 ? 12.136 1.155 -14.714 1.00 91.88 83 LEU A O 1
ATOM 710 N N . GLU A 1 84 ? 11.381 2.617 -13.199 1.00 92.44 84 GLU A N 1
ATOM 711 C CA . GLU A 1 84 ? 10.381 3.235 -14.064 1.00 92.44 84 GLU A CA 1
ATOM 712 C C . GLU A 1 84 ? 11.009 3.979 -15.249 1.00 92.44 84 GLU A C 1
ATOM 714 O O . GLU A 1 84 ? 10.585 3.777 -16.389 1.00 92.44 84 GLU A O 1
ATOM 719 N N . ALA A 1 85 ? 12.085 4.741 -15.022 1.00 95.06 85 ALA A N 1
ATOM 720 C CA . ALA A 1 85 ? 12.858 5.376 -16.090 1.00 95.06 85 ALA A CA 1
ATOM 721 C C . ALA A 1 85 ? 13.390 4.340 -17.095 1.00 95.06 85 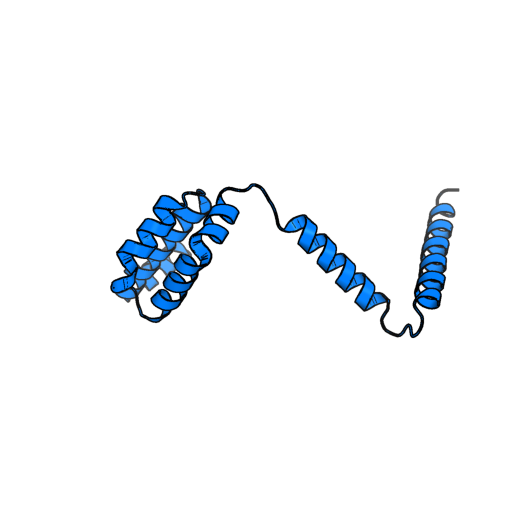ALA A C 1
ATOM 723 O O . ALA A 1 85 ? 13.272 4.522 -18.309 1.00 95.06 85 ALA A O 1
ATOM 724 N N . THR A 1 86 ? 13.902 3.213 -16.592 1.00 96.75 86 THR A N 1
ATOM 725 C CA . THR A 1 86 ? 14.384 2.104 -17.429 1.00 96.75 86 THR A CA 1
ATOM 726 C C . THR A 1 86 ? 13.241 1.470 -18.229 1.00 96.75 86 THR A C 1
ATOM 728 O O . THR A 1 86 ? 13.362 1.281 -19.441 1.00 96.75 86 THR A O 1
ATOM 731 N N . ASN A 1 87 ? 12.099 1.197 -17.593 1.00 96.88 87 ASN A N 1
ATOM 732 C CA . ASN A 1 87 ? 10.923 0.628 -18.257 1.00 96.88 87 ASN A CA 1
ATOM 733 C C . ASN A 1 87 ? 10.374 1.551 -19.350 1.00 96.88 87 ASN A C 1
ATOM 735 O O . ASN A 1 87 ? 10.006 1.082 -20.431 1.00 96.88 87 ASN A O 1
ATOM 739 N N . ASN A 1 88 ? 10.346 2.859 -19.099 1.00 96.50 88 ASN A N 1
ATOM 740 C CA . ASN A 1 88 ? 9.904 3.852 -20.073 1.00 96.50 88 ASN A CA 1
ATOM 741 C C . ASN A 1 88 ? 10.872 3.946 -21.257 1.00 96.50 88 ASN A C 1
ATOM 743 O O . ASN A 1 88 ? 10.423 3.969 -22.405 1.00 96.50 88 ASN A O 1
ATOM 747 N N . LEU A 1 89 ? 12.185 3.889 -21.011 1.00 95.31 89 LEU A N 1
ATOM 748 C CA . LEU A 1 89 ? 13.185 3.820 -22.077 1.00 95.31 89 LEU A CA 1
ATOM 749 C C . LEU A 1 89 ? 13.009 2.561 -22.940 1.00 95.31 89 LEU A C 1
ATOM 751 O O . LEU A 1 89 ? 13.003 2.657 -24.167 1.00 95.31 89 LEU A O 1
ATOM 755 N N . ILE A 1 90 ? 12.800 1.392 -22.328 1.00 95.56 90 ILE A N 1
ATOM 756 C CA . ILE A 1 90 ? 12.553 0.136 -23.056 1.00 95.56 90 ILE A CA 1
ATOM 757 C C . ILE A 1 90 ? 11.287 0.243 -23.911 1.00 95.56 90 ILE A C 1
ATOM 759 O O . ILE A 1 90 ? 11.306 -0.141 -25.082 1.00 95.56 90 ILE A O 1
ATOM 763 N N . LYS A 1 91 ? 10.191 0.777 -23.358 1.00 96.25 91 LYS A N 1
ATOM 764 C CA . LYS A 1 91 ? 8.941 1.005 -24.103 1.00 96.25 91 LYS A CA 1
ATOM 765 C C . LYS A 1 91 ? 9.169 1.932 -25.299 1.00 96.25 91 LYS A C 1
ATOM 767 O O . LYS A 1 91 ? 8.730 1.612 -26.402 1.00 96.25 91 LYS A O 1
ATOM 772 N N . LEU A 1 92 ? 9.907 3.025 -25.106 1.00 94.31 92 LEU A N 1
ATOM 773 C CA . LEU A 1 92 ? 10.244 3.968 -26.170 1.00 94.31 92 LEU A CA 1
ATOM 774 C C . LEU A 1 92 ? 11.093 3.309 -27.264 1.00 94.31 92 LEU A C 1
ATOM 776 O O . LEU A 1 92 ? 10.819 3.498 -28.449 1.00 94.31 92 LEU A O 1
ATOM 780 N N . ILE A 1 93 ? 12.108 2.525 -26.895 1.00 90.44 93 ILE A N 1
ATOM 781 C CA . ILE A 1 93 ? 12.940 1.791 -27.858 1.00 90.44 93 ILE A CA 1
ATOM 782 C C . ILE A 1 93 ? 12.077 0.815 -28.659 1.00 90.44 93 ILE A C 1
ATOM 784 O O . ILE A 1 93 ? 12.143 0.829 -29.884 1.00 90.44 93 ILE A O 1
ATOM 788 N N . LYS A 1 94 ? 11.225 0.026 -27.992 1.00 91.31 94 LYS A N 1
ATOM 789 C CA . LYS A 1 94 ? 10.320 -0.930 -28.649 1.00 91.31 94 LYS A CA 1
ATOM 790 C C . LYS A 1 94 ? 9.368 -0.249 -29.632 1.00 91.31 94 LYS A C 1
ATOM 792 O O . LYS A 1 94 ? 9.219 -0.735 -30.747 1.00 91.31 94 LYS A O 1
ATOM 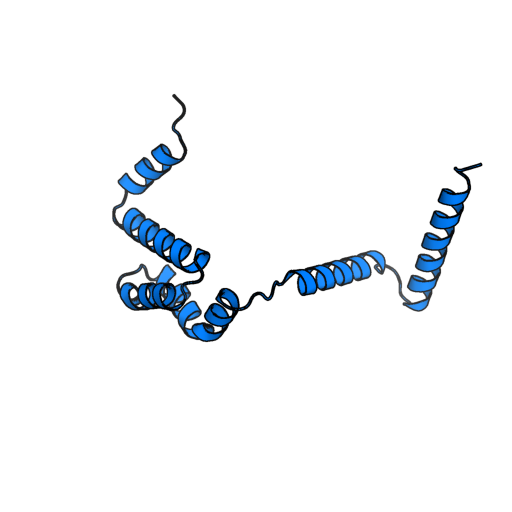797 N N . HIS A 1 95 ? 8.769 0.878 -29.246 1.00 92.12 95 HIS A N 1
ATOM 798 C CA . HIS A 1 95 ? 7.881 1.643 -30.123 1.00 92.12 95 HIS A CA 1
ATOM 799 C C . HIS A 1 95 ? 8.613 2.158 -31.369 1.00 92.12 95 HIS A C 1
ATOM 801 O O . HIS A 1 95 ? 8.127 2.003 -32.482 1.00 92.12 95 HIS A O 1
ATOM 807 N N . ASN A 1 96 ? 9.817 2.709 -31.199 1.00 88.50 96 ASN A N 1
ATOM 808 C CA . ASN A 1 96 ? 10.597 3.244 -32.317 1.00 88.50 96 ASN A CA 1
ATOM 809 C C . ASN A 1 96 ? 11.233 2.165 -33.204 1.00 88.50 96 ASN A C 1
ATOM 811 O O . ASN A 1 96 ? 11.527 2.428 -34.365 1.00 88.50 96 ASN A O 1
ATOM 815 N N . ALA A 1 97 ? 11.489 0.978 -32.656 1.00 89.06 97 ALA A N 1
ATOM 816 C CA . ALA A 1 97 ? 12.000 -0.166 -33.403 1.00 89.06 97 ALA A CA 1
ATOM 817 C C . ALA A 1 97 ? 10.891 -0.917 -34.162 1.00 89.06 97 ALA A C 1
ATOM 819 O O . ALA A 1 97 ? 11.184 -1.852 -34.909 1.00 89.06 97 ALA A O 1
ATOM 820 N N . PHE A 1 98 ? 9.624 -0.525 -33.996 1.00 89.25 98 PHE A N 1
ATOM 821 C CA . PHE A 1 98 ? 8.512 -1.129 -34.715 1.00 89.25 98 PHE A CA 1
ATOM 822 C C . PHE A 1 98 ? 8.699 -0.985 -36.235 1.00 89.25 98 PHE A C 1
ATOM 824 O O . PHE A 1 98 ? 9.031 0.086 -36.734 1.00 89.25 98 PHE A O 1
ATOM 831 N N . GLY A 1 99 ? 8.518 -2.083 -36.974 1.00 88.62 99 GLY A N 1
ATOM 832 C CA . GLY A 1 99 ? 8.735 -2.140 -38.426 1.00 88.62 99 GLY A CA 1
ATOM 833 C C . GLY A 1 99 ? 10.173 -2.458 -38.861 1.00 88.62 99 GLY A C 1
ATOM 834 O O . GLY A 1 99 ? 10.390 -2.809 -40.023 1.00 88.62 99 GLY A O 1
ATOM 835 N N . PHE A 1 100 ? 11.153 -2.437 -37.952 1.00 88.19 100 PHE A N 1
ATOM 836 C CA . PHE A 1 100 ? 12.516 -2.869 -38.261 1.00 88.19 100 PHE A CA 1
ATOM 837 C C . PHE A 1 100 ? 12.657 -4.385 -38.102 1.00 88.19 100 PHE A C 1
ATOM 839 O O . PHE A 1 100 ? 12.551 -4.929 -37.008 1.00 88.19 100 PHE A O 1
ATOM 846 N N . ARG A 1 101 ? 12.954 -5.079 -39.207 1.00 85.81 101 ARG A N 1
ATOM 847 C CA . ARG A 1 101 ? 13.243 -6.528 -39.202 1.00 85.81 101 ARG A CA 1
ATOM 848 C C . ARG A 1 101 ? 14.653 -6.861 -38.700 1.00 85.81 101 ARG A C 1
ATOM 850 O O . ARG A 1 101 ? 14.905 -7.991 -38.308 1.00 85.81 101 ARG A O 1
ATOM 857 N N . ASN A 1 102 ? 15.571 -5.892 -38.745 1.00 87.62 102 ASN A N 1
ATOM 858 C CA . ASN A 1 102 ? 16.976 -6.050 -38.371 1.00 87.62 102 ASN A CA 1
ATOM 859 C C . ASN A 1 102 ? 17.404 -4.915 -37.428 1.00 87.62 102 ASN A C 1
ATOM 861 O O . ASN A 1 102 ? 17.243 -3.735 -37.753 1.00 87.62 102 ASN A O 1
ATOM 865 N N . PHE A 1 103 ? 17.988 -5.282 -36.288 1.00 85.50 103 PHE A N 1
ATOM 866 C CA . PHE A 1 103 ? 18.498 -4.352 -35.284 1.00 85.50 103 PHE A CA 1
ATOM 867 C C . PHE A 1 103 ? 19.618 -3.444 -35.811 1.00 85.50 103 PHE A C 1
ATOM 869 O O . PHE A 1 103 ? 19.663 -2.263 -35.469 1.00 85.50 103 PHE A O 1
ATOM 876 N N . GLU A 1 104 ? 20.478 -3.947 -36.698 1.00 88.44 104 GLU A N 1
ATOM 877 C CA . GLU A 1 104 ? 21.545 -3.135 -37.293 1.00 88.44 104 GLU A CA 1
ATOM 878 C C . GLU A 1 104 ? 20.986 -2.066 -38.242 1.00 88.44 104 GLU A C 1
ATOM 880 O O . GLU A 1 104 ? 21.461 -0.930 -38.253 1.00 88.44 104 GLU A O 1
ATOM 885 N N . ASN A 1 105 ? 19.893 -2.367 -38.951 1.00 86.12 105 ASN A N 1
ATOM 886 C CA . ASN A 1 105 ? 19.186 -1.365 -39.754 1.00 86.12 105 ASN A CA 1
ATOM 887 C C . ASN A 1 105 ? 18.526 -0.302 -38.864 1.00 86.12 105 ASN A C 1
ATOM 889 O O . ASN A 1 105 ? 18.610 0.886 -39.171 1.00 86.12 105 ASN A O 1
ATOM 893 N N . PHE A 1 106 ? 17.932 -0.709 -37.737 1.00 89.00 106 PHE A N 1
ATOM 894 C CA . PHE A 1 106 ? 17.385 0.227 -36.751 1.00 89.00 106 PHE A CA 1
ATOM 895 C C . PHE A 1 106 ? 18.458 1.179 -36.207 1.00 89.00 106 PHE A C 1
ATOM 897 O O . PHE A 1 106 ? 18.251 2.394 -36.199 1.00 89.00 106 PHE A O 1
ATOM 904 N N . LYS A 1 107 ? 19.628 0.655 -35.813 1.00 85.69 107 LYS A N 1
ATOM 905 C CA . LYS A 1 107 ? 20.767 1.478 -35.374 1.00 85.69 107 LYS A CA 1
ATOM 906 C C . LYS A 1 107 ? 21.226 2.438 -36.464 1.00 85.69 107 LYS A C 1
ATOM 908 O O . LYS A 1 107 ? 21.392 3.621 -36.186 1.00 85.69 107 LYS A O 1
ATOM 913 N N . LYS A 1 108 ? 21.416 1.948 -37.693 1.00 87.75 108 LYS A N 1
ATOM 914 C CA . LYS A 1 108 ? 21.904 2.762 -38.813 1.00 87.75 108 LYS A CA 1
ATOM 915 C C . LYS A 1 108 ? 20.993 3.961 -39.077 1.00 87.75 108 LYS A C 1
ATOM 917 O O . LYS A 1 108 ? 21.487 5.082 -39.184 1.00 87.75 108 LYS A O 1
ATOM 922 N N . GLU A 1 109 ? 19.680 3.745 -39.135 1.00 83.38 109 GLU A N 1
ATOM 923 C CA . GLU A 1 109 ? 18.710 4.825 -39.360 1.00 83.38 109 GLU A CA 1
ATOM 924 C C . GLU A 1 109 ? 18.600 5.773 -38.154 1.00 83.38 109 GLU A C 1
ATOM 926 O O . GLU A 1 109 ? 18.534 6.991 -38.329 1.00 83.38 109 GLU A O 1
ATOM 931 N N . ARG A 1 110 ? 18.702 5.257 -36.922 1.00 82.31 110 ARG A N 1
ATOM 932 C CA . ARG A 1 110 ? 18.803 6.085 -35.706 1.00 82.31 110 ARG A CA 1
ATOM 933 C C . ARG A 1 110 ? 20.022 7.004 -35.726 1.00 82.31 110 ARG A C 1
ATOM 935 O O . ARG A 1 110 ? 19.882 8.193 -35.446 1.00 82.31 110 ARG A O 1
ATOM 942 N N . THR A 1 111 ? 21.198 6.481 -36.062 1.00 80.75 111 THR A N 1
ATOM 943 C CA . THR A 1 111 ? 22.441 7.264 -36.109 1.00 80.75 111 THR A CA 1
ATOM 944 C C . THR A 1 111 ? 22.369 8.347 -37.181 1.00 80.75 111 THR A C 1
ATOM 946 O O . THR A 1 111 ? 22.714 9.493 -36.904 1.00 80.75 111 THR A O 1
ATOM 949 N N . LYS A 1 112 ? 21.841 8.032 -38.373 1.00 81.81 112 LYS A N 1
ATOM 950 C CA . LYS A 1 112 ? 21.595 9.036 -39.423 1.00 81.81 112 LYS A CA 1
ATOM 951 C C . LYS A 1 112 ? 20.654 10.144 -38.951 1.00 81.81 112 LYS A C 1
ATOM 953 O O . LYS A 1 112 ? 20.955 11.318 -39.144 1.00 81.81 112 LYS A O 1
ATOM 958 N N . PHE A 1 113 ? 19.546 9.784 -38.300 1.00 79.75 113 PHE A N 1
ATOM 959 C CA . PHE A 1 113 ? 18.590 10.755 -37.769 1.00 79.75 113 PHE A CA 1
ATOM 960 C C . PHE A 1 113 ? 19.231 11.687 -36.732 1.00 79.75 113 PHE A C 1
ATOM 962 O O . PHE A 1 113 ? 19.055 12.902 -36.816 1.00 79.75 113 PHE A O 1
ATOM 969 N N . VAL A 1 114 ? 20.016 11.144 -35.795 1.00 80.06 114 VAL A N 1
ATOM 970 C CA . VAL A 1 114 ? 20.739 11.950 -34.796 1.00 80.06 114 VAL A CA 1
ATOM 971 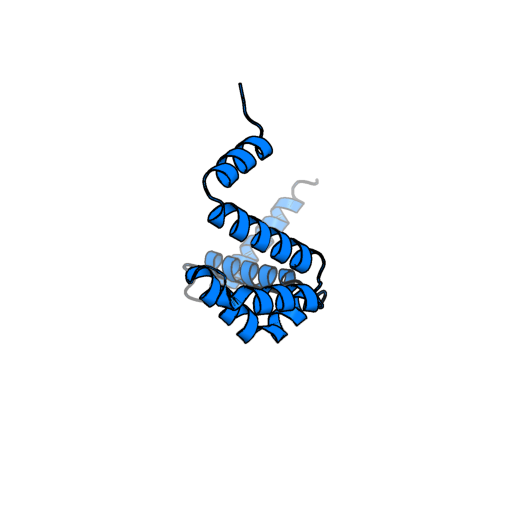C C . VAL A 1 114 ? 21.729 12.897 -35.474 1.00 80.06 114 VAL A C 1
ATOM 973 O O . VAL A 1 114 ? 21.663 14.095 -35.221 1.00 80.06 114 VAL A O 1
ATOM 976 N N . LEU A 1 115 ? 22.573 12.397 -36.384 1.00 78.75 115 LEU A N 1
ATOM 977 C CA . LEU A 1 115 ? 23.557 13.214 -37.105 1.00 78.75 115 LEU A CA 1
ATOM 978 C C . LEU A 1 115 ? 22.899 14.341 -37.916 1.00 78.75 115 LEU A C 1
ATOM 980 O O . LEU A 1 115 ? 23.386 15.468 -37.888 1.00 78.75 115 LEU A O 1
ATOM 984 N N . SER A 1 116 ? 21.764 14.063 -38.568 1.00 78.50 116 SER A N 1
ATOM 985 C CA . SER A 1 116 ? 21.009 15.067 -39.331 1.00 78.50 116 SER A CA 1
ATOM 986 C C . SER A 1 116 ? 20.453 16.196 -38.452 1.00 78.50 116 SER A C 1
ATOM 988 O O . SER A 1 116 ? 20.443 17.356 -38.860 1.00 78.50 116 SER A O 1
ATOM 990 N N . LYS A 1 117 ? 20.048 15.892 -37.212 1.00 72.31 117 LYS A N 1
ATOM 991 C CA . LYS A 1 117 ? 19.603 16.905 -36.247 1.00 72.31 117 LYS A CA 1
ATOM 992 C C . LYS A 1 117 ? 20.758 17.751 -35.714 1.00 72.31 117 LYS A C 1
ATOM 994 O O . LYS A 1 117 ? 20.589 18.958 -35.573 1.00 72.31 117 LYS A O 1
ATOM 999 N N . SER A 1 118 ? 21.925 17.150 -35.485 1.00 71.00 118 SER A N 1
ATOM 1000 C CA . SER A 1 118 ? 23.141 17.858 -35.058 1.00 71.00 118 SER A CA 1
ATOM 1001 C C . SER A 1 118 ? 23.644 18.860 -36.106 1.00 71.00 118 SER A C 1
ATOM 1003 O O . SER A 1 118 ? 24.102 19.951 -35.757 1.00 71.00 118 SER A O 1
ATOM 1005 N N . SER A 1 119 ? 23.552 18.508 -37.394 1.00 59.72 119 SER A N 1
ATOM 1006 C CA . SER A 1 119 ? 23.929 19.389 -38.510 1.00 59.72 119 SER A CA 1
ATOM 1007 C C . SER A 1 119 ? 22.929 20.530 -38.742 1.00 59.72 119 SER A C 1
ATOM 1009 O O . SER A 1 119 ? 23.309 21.619 -39.165 1.00 59.72 119 SER A O 1
ATOM 1011 N N . LEU A 1 120 ? 21.647 20.313 -38.432 1.00 56.16 120 LEU A N 1
ATOM 1012 C CA . LEU A 1 120 ? 20.615 21.355 -38.504 1.00 56.16 120 LEU A CA 1
ATOM 1013 C C . LEU A 1 120 ? 20.718 22.363 -37.344 1.00 56.16 120 LEU A C 1
ATOM 1015 O O . LEU A 1 120 ? 20.430 23.538 -37.527 1.00 56.16 120 LEU A O 1
ATOM 1019 N N . SER A 1 121 ? 21.175 21.950 -36.156 1.00 55.53 121 SER A N 1
ATOM 1020 C CA . SER A 1 121 ? 21.387 22.879 -35.031 1.00 55.53 121 SER A CA 1
ATOM 1021 C C . SER A 1 121 ? 22.638 23.755 -35.172 1.00 55.53 121 SER A C 1
ATOM 1023 O O . SER A 1 121 ? 22.713 24.812 -34.555 1.00 55.53 121 SER A O 1
ATOM 1025 N N . SER A 1 122 ? 23.620 23.331 -35.972 1.00 54.38 122 SER A N 1
ATOM 1026 C CA . SER A 1 122 ? 24.884 24.058 -36.189 1.00 54.38 122 SER A CA 1
ATOM 1027 C C . SER A 1 122 ? 24.822 25.079 -37.332 1.00 54.38 122 SER A C 1
ATOM 1029 O O . SER A 1 122 ? 25.719 25.903 -37.452 1.00 54.38 122 SER A O 1
ATOM 1031 N N . THR A 1 123 ? 23.754 25.079 -38.134 1.00 52.72 123 THR A N 1
ATOM 1032 C CA . THR A 1 123 ? 23.543 26.026 -39.246 1.00 52.72 123 THR A CA 1
ATOM 1033 C C . THR A 1 123 ? 22.705 27.255 -38.864 1.00 52.72 123 THR A C 1
ATOM 1035 O O . THR A 1 123 ? 22.560 28.162 -39.674 1.00 52.72 123 THR A O 1
ATOM 1038 N N . HIS A 1 124 ? 22.193 27.326 -37.628 1.00 48.28 124 HIS A N 1
ATOM 1039 C CA . HIS A 1 124 ? 21.407 28.461 -37.113 1.00 48.28 124 HIS A CA 1
ATOM 1040 C C . HIS A 1 124 ? 22.184 29.420 -36.190 1.00 48.28 124 HIS A C 1
ATOM 1042 O O . HIS A 1 124 ? 21.603 30.368 -35.667 1.00 48.28 124 HIS A O 1
ATOM 1048 N N . TYR A 1 125 ? 23.491 29.207 -36.019 1.00 47.62 125 TYR A N 1
ATOM 1049 C CA . TYR A 1 125 ? 24.408 30.139 -35.357 1.00 47.62 125 TYR A CA 1
ATOM 1050 C C . TYR A 1 125 ? 25.559 30.468 -36.315 1.00 47.62 125 TYR A C 1
ATOM 1052 O O . TYR A 1 125 ? 26.660 29.933 -36.192 1.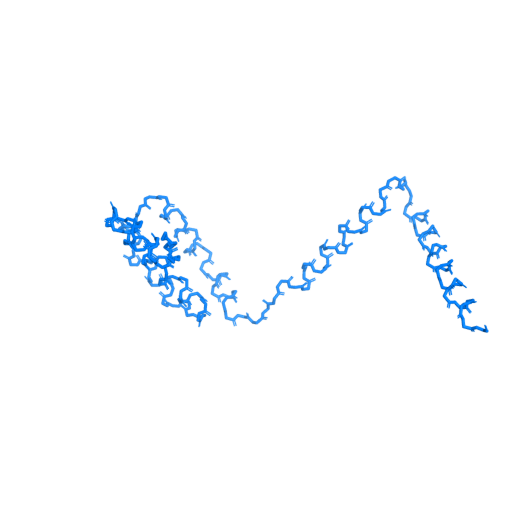00 47.62 125 TYR A O 1
ATOM 1060 N N . SER A 1 126 ? 25.297 31.289 -37.328 1.00 39.34 126 SER A N 1
ATOM 1061 C CA . SER A 1 126 ? 26.306 31.943 -38.172 1.00 39.34 126 SER A CA 1
ATOM 1062 C C . SER A 1 126 ? 25.737 33.253 -38.688 1.00 39.34 126 SER A C 1
ATOM 1064 O O . SER A 1 126 ? 24.541 33.245 -39.056 1.00 39.34 126 SER A O 1
#

Radius of gyration: 26.14 Å; chains: 1; bounding box: 52×44×55 Å

Foldseek 3Di:
DDDDPVRVVVVVCVVDVLVVVVVVLVVQLVVCLVVLPLVSNLVSLVVCLVPHDPVVNVVSVVCVVCSVVSNCVSPDPDDCVVVVVVVVVVVVLVVQCPPPPDPVVSVVVVVVVVVVVVVVVVVVPD

pLDDT: mean 88.24, std 11.4, range [39.34, 97.88]